Protein AF-A0A3C0T689-F1 (afdb_monomer_lite)

Foldseek 3Di:
DPADVHDDPDDDDDDAADCPPVPQDPQKDQQDGDAFVRRRQQPVVVRDGPVRRVVRVVQVCVQVVVCVVVPDPGRHISPSD

Secondary structure (DSSP, 8-state):
---TT---------------GGG----EETTEE--TTTTT--BTTTTB-HHHHHHHHHHHHHHHHHHHHTT--S-S--TT-

pLDDT: mean 94.69, std 6.09, range [48.25, 98.69]

Sequence (81 aa):
QTLEGGTRVSYGARAVIKGGLQAVPKLTVPGGLMVGDDAGFLNNLKQKGTHTAMKTGMMAAETVFEAVKSGSTGSEELTGY

Structure (mmCIF, N/CA/C/O backbone):
data_AF-A0A3C0T689-F1
#
_entry.id   AF-A0A3C0T689-F1
#
loop_
_atom_site.group_PDB
_atom_site.id
_atom_site.type_symbol
_atom_site.label_atom_id
_atom_site.label_alt_id
_atom_site.label_comp_id
_atom_site.label_asym_id
_atom_site.label_entity_id
_atom_site.label_seq_id
_atom_site.pdbx_PDB_ins_code
_atom_site.Cartn_x
_atom_site.Cartn_y
_atom_site.Cartn_z
_atom_site.occupancy
_atom_site.B_iso_or_equiv
_atom_site.auth_seq_id
_atom_site.auth_comp_id
_atom_site.auth_asym_id
_atom_site.auth_atom_id
_atom_site.pdbx_PDB_model_num
ATOM 1 N N . GLN A 1 1 ? 25.620 0.714 -27.775 1.00 48.25 1 GLN A N 1
ATOM 2 C CA . GLN A 1 1 ? 24.534 0.380 -28.717 1.00 48.25 1 GLN A CA 1
ATOM 3 C C . GLN A 1 1 ? 23.546 -0.471 -27.948 1.00 48.25 1 GLN A C 1
ATOM 5 O O . GLN A 1 1 ? 23.993 -1.427 -27.325 1.00 48.25 1 GLN A O 1
ATOM 10 N N . THR A 1 2 ? 22.261 -0.131 -27.921 1.00 79.88 2 THR A N 1
ATOM 11 C CA . THR A 1 2 ? 21.292 -0.971 -27.208 1.00 79.88 2 THR A CA 1
ATOM 12 C C . THR A 1 2 ? 20.134 -1.289 -28.143 1.00 79.88 2 THR A C 1
ATOM 14 O O . THR A 1 2 ? 19.509 -0.374 -28.671 1.00 79.88 2 THR A O 1
ATOM 17 N N . LEU A 1 3 ? 19.884 -2.594 -28.317 1.00 89.88 3 LEU A N 1
ATOM 18 C CA . LEU A 1 3 ? 18.773 -3.218 -29.055 1.00 89.88 3 LEU A CA 1
ATOM 19 C C . LEU A 1 3 ? 18.808 -3.163 -30.606 1.00 89.88 3 LEU A C 1
ATOM 21 O O . LEU A 1 3 ? 17.747 -3.219 -31.223 1.00 89.88 3 LEU A O 1
ATOM 25 N N . GLU A 1 4 ? 19.976 -3.107 -31.263 1.00 93.50 4 GLU A N 1
ATOM 26 C CA . GLU A 1 4 ? 20.046 -3.250 -32.735 1.00 93.50 4 GLU A CA 1
ATOM 27 C C . GLU A 1 4 ? 19.585 -4.655 -33.176 1.00 93.50 4 GLU A C 1
ATOM 29 O O . GLU A 1 4 ? 19.991 -5.658 -32.594 1.00 93.50 4 GLU A O 1
ATOM 34 N N . GLY A 1 5 ? 18.674 -4.725 -34.155 1.00 94.00 5 GLY A N 1
ATOM 35 C CA . GLY A 1 5 ? 18.025 -5.974 -34.586 1.00 94.00 5 GLY A CA 1
ATOM 36 C C . GLY A 1 5 ? 16.969 -6.536 -33.618 1.00 94.00 5 GLY A C 1
ATOM 37 O O . GLY A 1 5 ? 16.367 -7.570 -33.903 1.00 94.00 5 GLY A O 1
ATOM 38 N N . GLY A 1 6 ? 16.713 -5.875 -32.482 1.00 94.19 6 GLY A N 1
ATOM 39 C CA . GLY A 1 6 ? 15.708 -6.297 -31.505 1.00 94.19 6 GLY A CA 1
ATOM 40 C C . GLY A 1 6 ? 14.274 -5.928 -31.906 1.00 94.19 6 GLY A C 1
ATOM 41 O O . GLY A 1 6 ? 14.034 -4.906 -32.541 1.00 94.19 6 GLY A O 1
ATOM 42 N N . THR A 1 7 ? 13.296 -6.735 -31.478 1.00 94.50 7 THR A N 1
ATOM 43 C CA . THR A 1 7 ? 11.859 -6.450 -31.648 1.00 94.50 7 THR A CA 1
ATOM 44 C C . THR A 1 7 ? 11.208 -6.170 -30.294 1.00 94.50 7 THR A C 1
ATOM 46 O O . THR A 1 7 ? 11.326 -6.963 -29.361 1.00 94.50 7 THR A O 1
ATOM 49 N N . ARG A 1 8 ? 10.496 -5.043 -30.171 1.00 94.50 8 ARG A N 1
ATOM 50 C CA . ARG A 1 8 ? 9.739 -4.692 -28.960 1.00 94.50 8 ARG A CA 1
ATOM 51 C C . ARG A 1 8 ? 8.555 -5.646 -28.780 1.00 94.50 8 ARG A C 1
ATOM 53 O O . ARG A 1 8 ? 7.614 -5.602 -29.567 1.00 94.50 8 ARG A O 1
ATOM 60 N N . VAL A 1 9 ? 8.568 -6.422 -27.698 1.00 97.25 9 VAL A N 1
ATOM 61 C CA . VAL A 1 9 ? 7.519 -7.410 -27.385 1.00 97.25 9 VAL A CA 1
ATOM 62 C C . VAL A 1 9 ? 6.305 -6.831 -26.652 1.00 97.25 9 VAL A C 1
ATOM 64 O O . VAL A 1 9 ? 5.207 -7.360 -26.782 1.00 97.25 9 VAL A O 1
ATOM 67 N N . SER A 1 10 ? 6.466 -5.746 -25.889 1.00 97.25 10 SER A N 1
ATOM 68 C CA . SER A 1 10 ? 5.377 -5.156 -25.103 1.00 97.25 10 SER A CA 1
ATOM 69 C C . SER A 1 10 ? 5.594 -3.668 -24.815 1.00 97.25 10 SER A C 1
ATOM 71 O O . SER A 1 10 ? 6.685 -3.122 -24.992 1.00 97.25 10 SER A O 1
ATOM 73 N N . TYR A 1 11 ? 4.518 -2.996 -24.403 1.00 97.50 11 TYR A N 1
ATOM 74 C CA . TYR A 1 11 ? 4.510 -1.613 -23.933 1.00 97.50 11 TYR A CA 1
ATOM 75 C C . TYR A 1 11 ? 3.427 -1.445 -22.868 1.00 97.50 11 TYR A C 1
ATOM 77 O O . TYR A 1 11 ? 2.348 -2.022 -22.990 1.00 97.50 11 TYR A O 1
ATOM 85 N N . GLY A 1 12 ? 3.712 -0.635 -21.851 1.00 97.06 12 GLY A N 1
ATOM 86 C CA . GLY A 1 12 ? 2.761 -0.296 -20.803 1.00 97.06 12 GLY A CA 1
ATOM 87 C C . GLY A 1 12 ? 3.100 1.036 -20.145 1.00 97.06 12 GLY A C 1
ATOM 88 O O . GLY A 1 12 ? 4.244 1.489 -20.181 1.00 97.06 12 GLY A O 1
ATOM 89 N N . ALA A 1 13 ? 2.085 1.648 -19.542 1.00 97.31 13 ALA A N 1
ATOM 90 C CA . ALA A 1 13 ? 2.197 2.873 -18.767 1.00 97.31 13 ALA A CA 1
ATOM 91 C C . ALA A 1 13 ? 1.260 2.803 -17.554 1.00 97.31 13 ALA A C 1
ATOM 93 O O . ALA A 1 13 ? 0.187 2.204 -17.623 1.00 97.31 13 ALA A O 1
ATOM 94 N N . ARG A 1 14 ? 1.668 3.420 -16.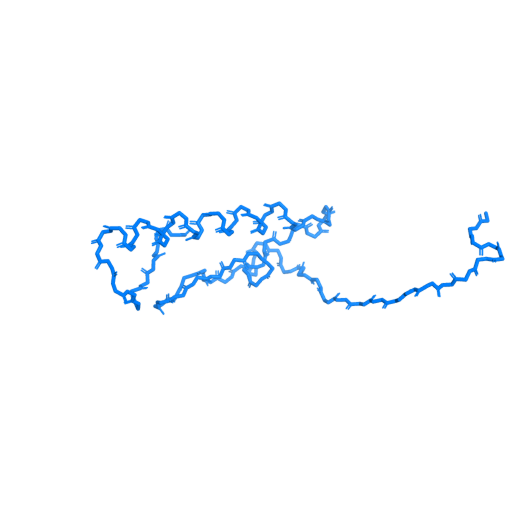442 1.00 95.50 14 ARG A N 1
ATOM 95 C CA . ARG A 1 14 ? 0.865 3.564 -15.222 1.00 95.50 14 ARG A CA 1
ATOM 96 C C . ARG A 1 14 ? 1.227 4.882 -14.547 1.00 95.50 14 ARG A C 1
ATOM 98 O O . ARG A 1 14 ? 2.390 5.284 -14.572 1.00 95.50 14 ARG A O 1
ATOM 105 N N . ALA A 1 15 ? 0.246 5.538 -13.936 1.00 94.50 15 ALA A N 1
ATOM 106 C CA . ALA A 1 15 ? 0.513 6.661 -13.048 1.00 94.50 15 ALA A CA 1
ATOM 107 C C . ALA A 1 15 ? 1.267 6.191 -11.791 1.00 94.50 15 ALA A C 1
ATOM 109 O O . ALA A 1 15 ? 1.093 5.062 -11.330 1.00 94.50 15 ALA A O 1
ATOM 110 N N . VAL A 1 16 ? 2.101 7.067 -11.234 1.00 93.06 16 VAL A N 1
ATOM 111 C CA . VAL A 1 16 ? 2.853 6.809 -10.002 1.00 93.06 16 VAL A CA 1
ATOM 112 C C . VAL A 1 16 ? 2.639 7.942 -9.013 1.00 93.06 16 VAL A C 1
ATOM 114 O O . VAL A 1 16 ? 2.516 9.108 -9.391 1.00 93.06 16 VAL A O 1
ATOM 117 N N . ILE A 1 17 ? 2.602 7.593 -7.733 1.00 93.00 17 ILE A N 1
ATOM 118 C CA . ILE A 1 17 ? 2.343 8.548 -6.665 1.00 93.00 17 ILE A CA 1
ATOM 119 C C . ILE A 1 17 ? 3.622 9.338 -6.383 1.00 93.00 17 ILE A C 1
ATOM 121 O O . ILE A 1 17 ? 4.689 8.782 -6.129 1.00 93.00 17 ILE A O 1
ATOM 125 N N . LYS A 1 18 ? 3.506 10.665 -6.385 1.00 92.06 18 LYS A N 1
ATOM 126 C CA . LYS A 1 18 ? 4.624 11.579 -6.101 1.00 92.06 18 LYS A CA 1
ATOM 127 C C . LYS A 1 18 ? 4.304 12.607 -5.011 1.00 92.06 18 LYS A C 1
ATOM 129 O O . LYS A 1 18 ? 5.123 13.472 -4.721 1.00 92.06 18 LYS A O 1
ATOM 134 N N . GLY A 1 19 ? 3.131 12.494 -4.391 1.00 90.44 19 GLY A N 1
ATOM 135 C CA . GLY A 1 19 ? 2.656 13.437 -3.382 1.00 90.44 19 GLY A CA 1
ATOM 136 C C . GLY A 1 19 ? 3.479 13.452 -2.093 1.00 90.44 19 GLY A C 1
ATOM 137 O O . GLY A 1 19 ? 3.479 14.471 -1.422 1.00 90.44 19 GLY A O 1
ATOM 138 N N . GLY A 1 20 ? 4.215 12.382 -1.771 1.00 86.69 20 GLY A N 1
ATOM 139 C CA . GLY A 1 20 ? 5.025 12.300 -0.552 1.00 86.69 20 GLY A CA 1
ATOM 140 C C . GLY A 1 20 ? 4.188 12.273 0.732 1.00 86.69 20 GLY A C 1
ATOM 141 O O . GLY A 1 20 ? 2.970 12.126 0.688 1.00 86.69 20 GLY A O 1
ATOM 142 N N . LEU A 1 21 ? 4.851 12.426 1.883 1.00 89.81 21 LEU A N 1
ATOM 143 C CA . LEU A 1 21 ? 4.202 12.354 3.199 1.00 89.81 21 LEU A CA 1
ATOM 144 C C . LEU A 1 21 ? 3.123 13.434 3.381 1.00 89.81 21 LEU A C 1
ATOM 146 O O . LEU A 1 21 ? 2.089 13.186 3.985 1.00 89.81 21 LEU A O 1
ATOM 150 N N . GLN A 1 22 ? 3.339 14.615 2.804 1.00 93.25 22 GLN A N 1
ATOM 151 C CA . GLN A 1 22 ? 2.412 15.745 2.848 1.00 93.25 22 GLN A CA 1
ATOM 152 C C . GLN A 1 22 ? 1.076 15.499 2.130 1.00 93.25 22 GLN A C 1
ATOM 154 O O . GLN A 1 22 ? 0.139 16.268 2.319 1.00 93.25 22 GLN A O 1
ATOM 159 N N . ALA A 1 23 ? 0.998 14.468 1.287 1.00 94.88 23 ALA A N 1
ATOM 160 C CA . ALA A 1 23 ? -0.208 14.105 0.551 1.00 94.88 23 ALA A CA 1
ATOM 161 C C . ALA A 1 23 ? -0.880 12.835 1.097 1.00 94.88 23 ALA A C 1
ATOM 163 O O . ALA A 1 23 ? -1.812 12.340 0.466 1.00 94.88 23 ALA A O 1
ATOM 164 N N . VAL A 1 24 ? -0.407 12.288 2.226 1.00 95.00 24 VAL A N 1
ATOM 165 C CA . VAL A 1 24 ? -1.018 11.104 2.846 1.00 95.00 24 VAL A CA 1
ATOM 166 C C . VAL A 1 24 ? -2.380 11.504 3.431 1.00 95.00 24 VAL A C 1
ATOM 168 O O . VAL A 1 24 ? -2.434 12.415 4.263 1.00 95.00 24 VAL A O 1
ATOM 171 N N . PRO A 1 25 ? -3.486 10.873 2.995 1.00 95.62 25 PRO A N 1
ATOM 172 C CA . PRO A 1 25 ? -4.820 11.192 3.485 1.00 95.62 25 PRO A CA 1
ATOM 173 C C . PRO A 1 25 ? -5.073 10.553 4.858 1.00 95.62 25 PRO A C 1
ATOM 175 O O . PRO A 1 25 ? -4.246 9.816 5.396 1.00 95.62 25 PRO A O 1
ATOM 178 N N . LYS A 1 26 ? -6.269 10.779 5.411 1.00 97.00 26 LYS A N 1
ATOM 179 C CA . LYS A 1 26 ? -6.779 9.925 6.488 1.00 97.00 26 LYS A CA 1
ATOM 180 C C . LYS A 1 26 ? -6.883 8.486 5.966 1.00 97.00 26 LYS A C 1
ATOM 182 O O . LYS A 1 26 ? -7.489 8.257 4.923 1.00 97.00 26 LYS A O 1
ATOM 187 N N . LEU A 1 27 ? -6.291 7.540 6.691 1.00 98.00 27 LEU A N 1
ATOM 188 C CA . LEU A 1 27 ? -6.147 6.150 6.243 1.00 98.00 27 LEU A CA 1
ATOM 189 C C . LEU A 1 27 ? -7.333 5.254 6.611 1.00 98.00 27 LEU A C 1
ATOM 191 O O . LEU A 1 27 ? -7.443 4.141 6.100 1.00 98.00 27 LEU A O 1
ATOM 195 N N . THR A 1 28 ? -8.212 5.739 7.483 1.00 98.19 28 THR A N 1
ATOM 196 C CA . THR A 1 28 ? -9.331 4.998 8.060 1.00 98.19 28 THR A CA 1
ATOM 197 C C . THR A 1 28 ? -10.645 5.715 7.779 1.00 98.19 28 THR A C 1
ATOM 199 O O . THR A 1 28 ? -10.747 6.946 7.846 1.00 98.19 28 THR A O 1
ATOM 202 N N . VAL A 1 29 ? -11.673 4.933 7.477 1.00 97.06 29 VAL A N 1
ATOM 203 C CA . VAL A 1 29 ? -13.068 5.370 7.380 1.00 97.06 29 VAL A CA 1
ATOM 204 C C . VAL A 1 29 ? -13.961 4.300 8.017 1.00 97.06 29 VAL A C 1
ATOM 206 O O . VAL A 1 29 ? -13.517 3.160 8.171 1.00 97.06 29 VAL A O 1
ATOM 209 N N . PRO A 1 30 ? -15.211 4.618 8.395 1.00 97.38 30 PRO A N 1
ATOM 210 C CA . PRO A 1 30 ? -16.157 3.604 8.854 1.00 97.38 30 PRO A CA 1
ATOM 211 C C . PRO A 1 30 ? -16.259 2.445 7.849 1.00 97.38 30 PRO A C 1
ATOM 213 O O . PRO A 1 30 ? -16.633 2.649 6.693 1.00 97.38 30 PRO A O 1
ATOM 216 N N . GLY A 1 31 ? -15.863 1.242 8.275 1.00 95.94 31 GLY A N 1
ATOM 217 C CA . GLY A 1 31 ? -15.858 0.032 7.452 1.00 95.94 31 GLY A CA 1
ATOM 218 C C . GLY A 1 31 ? -14.757 -0.062 6.387 1.00 95.94 31 GLY A C 1
ATOM 219 O O . GLY A 1 31 ? -14.842 -0.948 5.539 1.00 95.94 31 GLY A O 1
ATOM 220 N N . GLY A 1 32 ? -13.737 0.808 6.388 1.00 96.69 32 GLY A N 1
ATOM 221 C CA . GLY A 1 32 ? -12.710 0.805 5.339 1.00 96.69 32 GLY A CA 1
ATOM 222 C C . GLY A 1 32 ? -11.330 1.309 5.764 1.00 96.69 32 GLY A C 1
ATOM 223 O O . GLY A 1 32 ? -11.197 2.165 6.638 1.00 96.69 32 GLY A O 1
ATOM 224 N N . LEU A 1 33 ? -10.297 0.791 5.092 1.00 98.12 33 LEU A N 1
ATOM 225 C CA . LEU A 1 33 ? -8.889 1.159 5.274 1.00 98.12 33 LEU A CA 1
ATOM 226 C C . LEU A 1 33 ? -8.224 1.404 3.914 1.00 98.12 33 LEU A C 1
ATOM 228 O O . LEU A 1 33 ? -8.501 0.688 2.952 1.00 98.12 33 LEU A O 1
ATOM 232 N N . MET A 1 34 ? -7.325 2.386 3.839 1.00 97.88 34 MET A N 1
ATOM 233 C CA . MET A 1 34 ? -6.501 2.656 2.654 1.00 97.88 34 MET A CA 1
ATOM 234 C C . MET A 1 34 ? -5.090 2.099 2.836 1.00 97.88 34 MET A C 1
ATOM 236 O O . MET A 1 34 ? -4.438 2.363 3.845 1.00 97.88 34 MET A O 1
ATOM 240 N N . VAL A 1 35 ? -4.578 1.381 1.834 1.00 97.88 35 VAL A N 1
ATOM 241 C CA . VAL A 1 35 ? -3.245 0.750 1.850 1.00 97.88 35 VAL A CA 1
ATOM 242 C C . VAL A 1 35 ? -2.457 1.090 0.579 1.00 97.88 35 VAL A C 1
ATOM 244 O O . VAL A 1 35 ? -3.017 1.533 -0.421 1.00 97.88 35 VAL A O 1
ATOM 247 N N . GLY A 1 36 ? -1.141 0.865 0.593 1.00 96.75 36 GLY A N 1
ATOM 248 C CA . GLY A 1 36 ? -0.293 0.938 -0.600 1.00 96.75 36 GLY A CA 1
ATOM 249 C C . GLY A 1 36 ? -0.313 2.265 -1.354 1.00 96.75 36 GLY A C 1
ATOM 250 O O . GLY A 1 36 ? -0.125 3.326 -0.758 1.00 96.75 36 GLY A O 1
ATOM 251 N N . ASP A 1 37 ? -0.450 2.186 -2.681 1.00 95.38 37 ASP A N 1
ATOM 252 C CA . ASP A 1 37 ? -0.437 3.360 -3.561 1.00 95.38 37 ASP A CA 1
ATOM 253 C C . ASP A 1 37 ? -1.679 4.240 -3.354 1.00 95.38 37 ASP A C 1
ATOM 255 O O . ASP A 1 37 ? -1.552 5.459 -3.430 1.00 95.38 37 ASP A O 1
ATOM 259 N N . ASP A 1 38 ? -2.835 3.660 -3.014 1.00 94.88 38 ASP A N 1
ATOM 260 C CA . ASP A 1 38 ? -4.057 4.426 -2.716 1.00 94.88 38 ASP A CA 1
ATOM 261 C C . ASP A 1 38 ? -3.885 5.278 -1.448 1.00 94.88 38 ASP A C 1
ATOM 263 O O . ASP A 1 38 ? -4.374 6.402 -1.373 1.00 94.88 38 ASP A O 1
ATOM 267 N N . ALA A 1 39 ? -3.113 4.776 -0.479 1.00 95.88 39 ALA A N 1
ATOM 268 C CA . ALA A 1 39 ? -2.701 5.518 0.713 1.00 95.88 39 ALA A CA 1
ATOM 269 C C . ALA A 1 39 ? -1.474 6.428 0.495 1.00 95.88 39 ALA A C 1
ATOM 271 O O . ALA A 1 39 ? -1.094 7.198 1.375 1.00 95.88 39 ALA A O 1
ATOM 272 N N . GLY A 1 40 ? -0.836 6.345 -0.673 1.00 95.75 40 GLY A N 1
ATOM 273 C CA . GLY A 1 40 ? 0.242 7.236 -1.082 1.00 95.75 40 GLY A CA 1
ATOM 274 C C . GLY A 1 40 ? 1.647 6.885 -0.576 1.00 95.75 40 GLY A C 1
ATOM 275 O O . GLY A 1 40 ? 2.533 7.741 -0.586 1.00 95.75 40 GLY A O 1
ATOM 2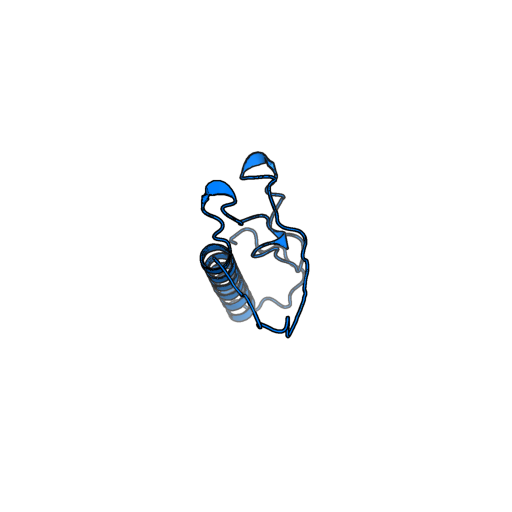76 N N . PHE A 1 41 ? 1.904 5.634 -0.181 1.00 95.38 41 PHE A N 1
ATOM 277 C CA . PHE A 1 41 ? 3.172 5.229 0.451 1.00 95.38 41 PHE A CA 1
ATOM 278 C C . PHE A 1 41 ? 4.322 4.868 -0.514 1.00 95.38 41 PHE A C 1
ATOM 280 O O . PHE A 1 41 ? 5.284 4.194 -0.126 1.00 95.38 41 PHE A O 1
ATOM 287 N N . LEU A 1 42 ? 4.278 5.318 -1.769 1.00 94.31 42 LEU A N 1
ATOM 288 C CA . LEU A 1 42 ? 5.383 5.146 -2.717 1.00 94.31 42 LEU A CA 1
ATOM 289 C C . LEU A 1 42 ? 6.569 6.056 -2.350 1.00 94.31 42 LEU A C 1
ATOM 291 O O . LEU A 1 42 ? 6.471 7.284 -2.374 1.00 94.31 42 LEU A O 1
ATOM 295 N N . ASN A 1 43 ? 7.746 5.468 -2.111 1.00 92.00 43 ASN A N 1
ATOM 296 C CA . ASN A 1 43 ? 8.987 6.234 -2.045 1.00 92.00 43 ASN A CA 1
ATOM 297 C C . ASN A 1 43 ? 9.458 6.577 -3.464 1.00 92.00 43 ASN A C 1
ATOM 299 O O . ASN A 1 43 ? 10.227 5.832 -4.079 1.00 92.00 43 ASN A O 1
ATOM 303 N N . ASN A 1 44 ? 9.003 7.721 -3.975 1.00 87.69 44 ASN A N 1
ATOM 304 C CA . ASN A 1 44 ? 9.316 8.163 -5.332 1.00 87.69 44 ASN A CA 1
ATOM 305 C C . ASN A 1 44 ? 10.818 8.436 -5.557 1.00 87.69 44 ASN A C 1
ATOM 307 O O . ASN A 1 44 ? 11.324 8.155 -6.639 1.00 87.69 44 ASN A O 1
ATOM 311 N N . LEU A 1 45 ? 11.554 8.935 -4.552 1.00 88.94 45 LEU A N 1
ATOM 312 C CA . LEU A 1 45 ? 12.999 9.191 -4.690 1.00 88.94 45 LEU A CA 1
ATOM 313 C C . LEU A 1 45 ? 13.790 7.904 -4.926 1.00 88.94 45 LEU A C 1
ATOM 315 O O . LEU A 1 45 ? 14.772 7.902 -5.661 1.00 88.94 45 LEU A O 1
ATOM 319 N N . LYS A 1 46 ? 13.348 6.804 -4.311 1.00 92.19 46 LYS A N 1
ATOM 320 C CA . LYS A 1 46 ? 13.965 5.487 -4.485 1.00 92.19 46 LYS A CA 1
ATOM 321 C C . LYS A 1 46 ? 13.297 4.656 -5.584 1.00 92.19 46 LYS A C 1
ATOM 323 O O . LYS A 1 46 ? 13.803 3.578 -5.871 1.00 92.19 46 LYS A O 1
ATOM 328 N N . GLN A 1 47 ? 12.181 5.118 -6.158 1.00 90.81 47 GLN A N 1
ATOM 329 C CA . GLN A 1 47 ? 11.280 4.324 -7.007 1.00 90.81 47 GLN A CA 1
ATOM 330 C C . GLN A 1 47 ? 10.917 2.974 -6.361 1.00 90.81 47 GLN A C 1
ATOM 332 O O . GLN A 1 47 ? 10.979 1.917 -6.986 1.00 90.81 47 GLN A O 1
ATOM 337 N N . LYS A 1 48 ? 10.573 2.998 -5.063 1.00 93.38 48 LYS A N 1
ATOM 338 C CA . LYS A 1 48 ? 10.204 1.796 -4.298 1.00 93.38 48 LYS A CA 1
ATOM 339 C C . LYS A 1 48 ? 8.856 1.986 -3.610 1.00 93.38 48 LYS A C 1
ATOM 341 O O . LYS A 1 48 ? 8.753 2.779 -2.679 1.00 93.38 48 LYS A O 1
ATOM 346 N N . GLY A 1 49 ? 7.850 1.225 -4.036 1.00 94.06 49 GLY A N 1
ATOM 347 C CA . GLY A 1 49 ? 6.511 1.204 -3.420 1.00 94.06 49 GLY A CA 1
ATOM 348 C C . GLY A 1 49 ? 6.080 -0.178 -2.939 1.00 94.06 49 GLY A C 1
ATOM 349 O O . GLY A 1 49 ? 5.318 -0.291 -1.993 1.00 94.06 49 GLY A O 1
ATOM 350 N N . THR A 1 50 ? 6.630 -1.255 -3.507 1.00 96.62 50 THR A N 1
ATOM 351 C CA . THR A 1 50 ? 6.171 -2.623 -3.212 1.00 96.62 50 THR A CA 1
ATOM 352 C C . THR A 1 50 ? 6.298 -2.984 -1.733 1.00 96.62 50 THR A C 1
ATOM 354 O O . THR A 1 50 ? 5.347 -3.450 -1.126 1.00 96.62 50 THR A O 1
ATOM 357 N N . HIS A 1 51 ? 7.455 -2.729 -1.122 1.00 97.00 51 HIS A N 1
ATOM 358 C CA . HIS A 1 51 ? 7.689 -3.000 0.301 1.00 97.00 51 HIS A CA 1
ATOM 359 C C . HIS A 1 51 ? 6.759 -2.230 1.255 1.00 97.00 51 HIS A C 1
ATOM 361 O O . HIS A 1 51 ? 6.261 -2.808 2.218 1.00 97.00 51 HIS A O 1
ATOM 367 N N . THR A 1 52 ? 6.490 -0.953 0.984 1.00 95.88 52 THR A N 1
ATOM 368 C CA . THR A 1 52 ? 5.584 -0.134 1.797 1.00 95.88 52 THR A CA 1
ATOM 369 C C . THR A 1 52 ? 4.124 -0.517 1.563 1.00 95.88 52 THR A C 1
ATOM 371 O O . THR A 1 52 ? 3.360 -0.608 2.521 1.00 95.88 52 THR A O 1
ATOM 374 N N . ALA A 1 53 ? 3.747 -0.858 0.329 1.00 97.25 53 ALA A N 1
ATOM 375 C CA . ALA A 1 53 ? 2.433 -1.416 0.020 1.00 97.25 53 ALA A CA 1
ATOM 376 C C . ALA A 1 53 ? 2.186 -2.756 0.720 1.00 97.25 53 ALA A C 1
ATOM 378 O O . ALA A 1 53 ? 1.143 -2.944 1.338 1.00 97.25 53 ALA A O 1
ATOM 379 N N . MET A 1 54 ? 3.173 -3.654 0.719 1.00 98.44 54 MET A N 1
ATOM 380 C CA . MET A 1 54 ? 3.084 -4.901 1.477 1.00 98.44 54 MET A CA 1
ATOM 381 C C . MET A 1 54 ? 2.944 -4.634 2.977 1.00 98.44 54 MET A C 1
ATOM 383 O O . MET A 1 54 ? 2.087 -5.233 3.619 1.00 98.44 54 MET A O 1
ATOM 387 N N . LYS A 1 55 ? 3.752 -3.731 3.554 1.00 98.19 55 LYS A N 1
ATOM 388 C CA . LYS A 1 55 ? 3.704 -3.476 5.002 1.00 98.19 55 LYS A CA 1
ATOM 389 C C . LYS A 1 55 ? 2.380 -2.854 5.446 1.00 98.19 55 LYS A C 1
ATOM 391 O O . LYS A 1 55 ? 1.831 -3.287 6.452 1.00 98.19 55 LYS A O 1
ATOM 396 N N . THR A 1 56 ? 1.860 -1.890 4.693 1.00 98.06 56 THR A N 1
ATOM 397 C CA . THR A 1 56 ? 0.548 -1.279 4.976 1.00 98.06 56 THR A CA 1
ATOM 398 C C . THR A 1 56 ? -0.582 -2.300 4.854 1.00 98.06 56 THR A C 1
ATOM 400 O O . THR A 1 56 ? -1.434 -2.359 5.732 1.00 98.06 56 THR A O 1
ATOM 403 N N . GLY A 1 57 ? -0.533 -3.191 3.857 1.00 98.56 57 GLY A N 1
ATOM 404 C CA . GLY A 1 57 ? -1.469 -4.313 3.747 1.00 98.56 57 GLY A CA 1
ATOM 405 C C . GLY A 1 57 ? -1.405 -5.289 4.929 1.00 98.56 57 GLY A C 1
ATOM 406 O O . GLY A 1 57 ? -2.446 -5.688 5.439 1.00 98.56 57 GLY A O 1
ATOM 407 N N . MET A 1 58 ? -0.203 -5.637 5.403 1.00 98.69 58 MET A N 1
ATOM 408 C CA . MET A 1 58 ? -0.034 -6.489 6.591 1.00 98.69 58 MET A CA 1
ATOM 409 C C . MET A 1 58 ? -0.636 -5.843 7.842 1.00 98.69 58 MET A C 1
ATOM 411 O O . MET A 1 58 ? -1.388 -6.498 8.551 1.00 98.69 58 MET A O 1
ATOM 415 N N . MET A 1 59 ? -0.352 -4.558 8.082 1.00 98.56 59 MET A N 1
ATOM 416 C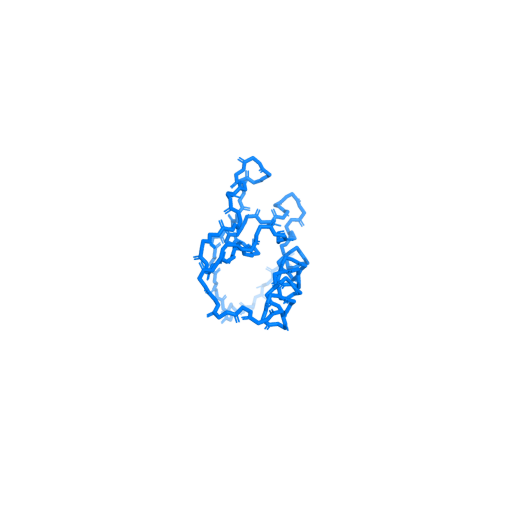 CA . MET A 1 59 ? -0.897 -3.831 9.235 1.00 98.56 59 MET A CA 1
ATOM 417 C C . MET A 1 59 ? -2.424 -3.733 9.172 1.00 98.56 59 MET A C 1
ATOM 419 O O . MET A 1 59 ? -3.092 -3.999 10.164 1.00 98.56 59 MET A O 1
ATOM 423 N N . ALA A 1 60 ? -2.989 -3.430 7.999 1.00 98.38 60 ALA A N 1
ATOM 424 C CA . ALA A 1 60 ? -4.437 -3.414 7.816 1.00 98.38 60 ALA A CA 1
ATOM 425 C C . ALA A 1 60 ? -5.060 -4.791 8.097 1.00 98.38 60 ALA A C 1
ATOM 427 O O . ALA A 1 60 ? -6.091 -4.876 8.761 1.00 98.38 60 ALA A O 1
ATOM 428 N N . ALA A 1 61 ? -4.424 -5.873 7.636 1.00 98.38 61 ALA A N 1
ATOM 429 C CA . ALA A 1 61 ? -4.889 -7.233 7.887 1.00 98.38 61 ALA A CA 1
ATOM 430 C C . ALA A 1 61 ? -4.825 -7.610 9.376 1.00 98.38 61 ALA A C 1
ATOM 432 O O . ALA A 1 61 ? -5.786 -8.176 9.888 1.00 98.38 61 ALA A O 1
ATOM 433 N N . GLU A 1 62 ? -3.734 -7.273 10.072 1.00 98.56 62 GLU A N 1
ATOM 434 C CA . GLU A 1 62 ? -3.586 -7.472 11.521 1.00 98.56 62 GLU A CA 1
ATOM 435 C C . GLU A 1 62 ? -4.702 -6.741 12.291 1.00 98.56 62 GLU A C 1
ATOM 437 O O . GLU A 1 62 ? -5.384 -7.352 13.115 1.00 98.56 62 GLU A O 1
ATOM 442 N N . THR A 1 63 ? -4.959 -5.469 11.962 1.00 98.06 63 THR A N 1
ATOM 443 C CA . THR A 1 63 ? -6.009 -4.665 12.607 1.00 98.06 63 THR A CA 1
ATOM 444 C C . THR A 1 63 ? -7.410 -5.221 12.342 1.00 98.06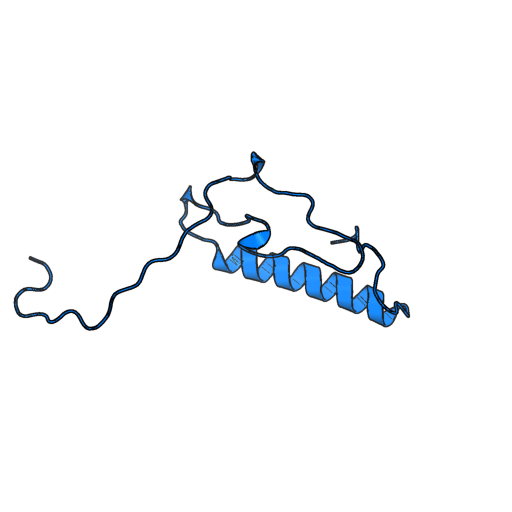 63 THR A C 1
ATOM 446 O O . THR A 1 63 ? -8.203 -5.367 13.273 1.00 98.06 63 THR A O 1
ATOM 449 N N . VAL A 1 64 ? -7.727 -5.567 11.088 1.00 98.00 64 VAL A N 1
ATOM 450 C CA . VAL A 1 64 ? -9.030 -6.156 10.728 1.00 98.00 64 VAL A CA 1
ATOM 451 C C . VAL A 1 64 ? -9.221 -7.507 11.413 1.00 98.00 64 VAL A C 1
ATOM 453 O O . VAL A 1 64 ? -10.307 -7.797 11.910 1.00 98.00 64 VAL A O 1
ATOM 456 N N . PHE A 1 65 ? -8.176 -8.332 11.473 1.00 97.75 65 PHE A N 1
ATOM 457 C CA . PHE A 1 65 ? -8.253 -9.643 12.104 1.00 97.75 65 PHE A CA 1
ATOM 458 C C . PHE A 1 65 ? -8.574 -9.544 13.599 1.00 97.75 65 PHE A C 1
ATOM 460 O O . PHE A 1 65 ? -9.474 -10.240 14.071 1.00 97.75 65 PHE A O 1
ATOM 467 N N . GLU A 1 66 ? -7.901 -8.661 14.341 1.00 97.62 66 GLU A N 1
ATOM 468 C CA . GLU A 1 66 ? -8.195 -8.464 15.766 1.00 97.62 66 GLU A CA 1
ATOM 469 C C . GLU A 1 66 ? -9.594 -7.866 15.994 1.00 97.62 66 GLU A C 1
ATOM 471 O O . GLU A 1 66 ? -10.300 -8.286 16.915 1.00 97.62 66 GLU A O 1
ATOM 476 N N . ALA A 1 67 ? -10.059 -6.969 15.116 1.00 97.50 67 ALA A N 1
ATOM 477 C CA . ALA A 1 67 ? -11.429 -6.459 15.167 1.00 97.50 67 ALA A CA 1
ATOM 478 C C . ALA A 1 67 ? -12.456 -7.591 15.003 1.00 97.50 67 ALA A C 1
ATOM 480 O O . ALA A 1 67 ? -13.322 -7.776 15.858 1.00 97.50 67 ALA A O 1
ATOM 481 N N . VAL A 1 68 ? -12.315 -8.415 13.961 1.00 97.44 68 VAL A N 1
ATOM 482 C CA . VAL A 1 68 ? -13.208 -9.561 13.714 1.00 97.44 68 VAL A CA 1
ATOM 483 C C . VAL A 1 68 ? -13.171 -10.546 14.884 1.00 97.44 68 VAL A C 1
ATOM 485 O O . VAL A 1 68 ? -14.211 -10.988 15.368 1.00 97.44 68 VAL A O 1
ATOM 488 N N . LYS A 1 69 ? -11.978 -10.854 15.395 1.00 97.81 69 LYS A N 1
ATOM 489 C CA . LYS A 1 69 ? -11.785 -11.760 16.533 1.00 97.81 69 LYS A CA 1
ATOM 490 C C . LYS A 1 69 ? -12.421 -11.244 17.828 1.00 97.81 69 LYS A C 1
ATOM 492 O O . LYS A 1 69 ? -12.869 -12.053 18.635 1.00 97.81 69 LYS A O 1
ATOM 497 N N . SER A 1 70 ? -12.495 -9.927 18.018 1.00 96.56 70 SER A N 1
ATOM 498 C CA . SER A 1 70 ? -13.189 -9.300 19.154 1.00 96.56 70 SER A CA 1
ATOM 499 C C . SER A 1 70 ? -14.713 -9.200 18.980 1.00 96.56 70 SER A C 1
ATOM 501 O O . SER A 1 70 ? -15.396 -8.658 19.848 1.00 96.56 70 SER A O 1
ATOM 503 N N . GLY A 1 71 ? -15.264 -9.772 17.904 1.00 96.56 71 GLY A N 1
ATOM 504 C CA . GLY A 1 71 ? -16.703 -9.825 17.649 1.00 96.56 71 GLY A CA 1
ATOM 505 C C . GLY A 1 71 ? -17.234 -8.650 16.833 1.00 96.56 71 GLY A C 1
ATOM 506 O O . GLY A 1 71 ? -18.446 -8.437 16.806 1.00 96.56 71 GLY A O 1
ATOM 507 N N . SER A 1 72 ? -16.357 -7.892 16.167 1.00 95.94 72 SER A N 1
ATOM 508 C CA . SER A 1 72 ? -16.798 -6.905 15.188 1.00 95.94 72 SER A CA 1
ATOM 509 C C . SER A 1 72 ? -17.659 -7.552 14.094 1.00 95.94 72 SER A C 1
ATOM 511 O O . SER A 1 72 ? -17.375 -8.649 13.609 1.00 95.94 72 SER A O 1
ATOM 513 N N . THR A 1 73 ? -18.695 -6.822 13.679 1.00 94.31 73 THR A N 1
ATOM 514 C CA . THR A 1 73 ? -19.541 -7.152 12.521 1.00 94.31 73 THR A CA 1
ATOM 515 C C . THR A 1 73 ? -19.276 -6.229 11.323 1.00 94.31 73 THR A C 1
ATOM 517 O O . THR A 1 73 ? -19.951 -6.336 10.299 1.00 94.31 73 THR A O 1
ATOM 520 N N . GLY A 1 74 ? -18.266 -5.359 11.431 1.00 91.75 74 GLY A N 1
ATOM 521 C CA . GLY A 1 74 ? -17.897 -4.351 10.446 1.00 91.75 74 GLY A CA 1
ATOM 522 C C . GLY A 1 74 ? -18.664 -3.034 10.596 1.00 91.75 74 GLY A C 1
ATOM 523 O O . GLY A 1 74 ? -19.588 -2.893 11.395 1.00 91.75 74 GLY A O 1
ATOM 524 N N . SER A 1 75 ? -18.323 -2.075 9.730 1.00 93.50 75 SER A N 1
ATOM 525 C CA . SER A 1 75 ? -18.815 -0.680 9.701 1.00 93.50 75 SER A CA 1
ATOM 526 C C . SER A 1 75 ? -18.177 0.270 10.714 1.00 93.50 75 SER A C 1
ATOM 528 O O . SER A 1 75 ? -18.241 1.483 10.514 1.00 93.50 75 SER A O 1
ATOM 530 N N . GLU A 1 76 ? -17.530 -0.226 11.767 1.00 95.31 76 GLU A N 1
ATOM 531 C CA . GLU A 1 76 ? -16.728 0.619 12.645 1.00 95.31 76 GLU A CA 1
ATOM 532 C C . GLU A 1 76 ? -15.482 1.159 11.936 1.00 95.31 76 GLU A C 1
ATOM 534 O O . GLU A 1 76 ? -14.987 0.606 10.951 1.00 95.31 76 GLU A O 1
ATOM 539 N N . GLU A 1 77 ? -14.971 2.276 12.440 1.00 97.56 77 GLU A N 1
ATOM 540 C CA . GLU A 1 77 ? -13.707 2.821 11.974 1.00 97.56 77 GLU A CA 1
ATOM 541 C C . GLU A 1 77 ? -12.554 2.244 12.804 1.00 97.56 77 GLU A C 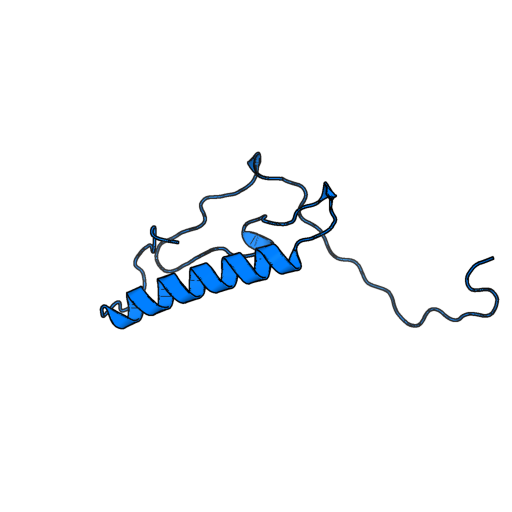1
ATOM 543 O O . GLU A 1 77 ? -12.467 2.475 14.011 1.00 97.56 77 GLU A O 1
ATOM 548 N N . LEU A 1 78 ? -11.647 1.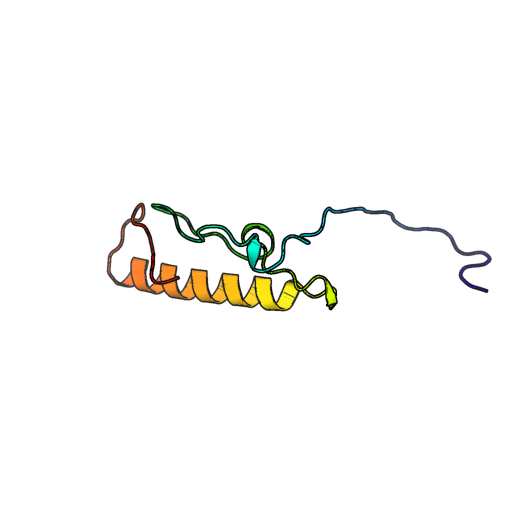514 12.152 1.00 97.38 78 LEU A N 1
ATOM 549 C CA . LEU A 1 78 ? -10.510 0.868 12.809 1.00 97.38 78 LEU A CA 1
ATOM 550 C C . LEU A 1 78 ? -9.313 1.820 12.927 1.00 97.38 78 LEU A C 1
ATOM 552 O O . LEU A 1 78 ? -8.322 1.682 12.220 1.00 97.38 78 LEU A O 1
ATOM 556 N N . THR A 1 79 ? -9.392 2.780 13.849 1.00 96.25 79 THR A N 1
ATOM 557 C CA . THR A 1 79 ? -8.361 3.818 14.074 1.00 96.25 79 THR A CA 1
ATOM 558 C C . THR A 1 79 ? -7.034 3.304 14.648 1.00 96.25 79 THR A C 1
ATOM 560 O O . THR A 1 79 ? -6.098 4.082 14.810 1.00 96.25 79 THR A O 1
ATOM 563 N N . GLY A 1 80 ? -6.951 2.010 14.978 1.00 92.31 80 GLY A N 1
ATOM 564 C CA . GLY A 1 80 ? -5.709 1.339 15.376 1.00 92.31 80 GLY A CA 1
ATOM 565 C C . GLY A 1 80 ? -4.816 0.917 14.203 1.00 92.31 80 GLY A C 1
ATOM 566 O O . GLY A 1 80 ? -3.708 0.443 14.445 1.00 92.31 80 GLY A O 1
ATOM 567 N N . TYR A 1 81 ? -5.303 1.053 12.965 1.00 95.56 81 TYR A N 1
ATOM 568 C CA . TYR A 1 81 ? -4.509 0.956 11.737 1.00 95.56 81 TYR A CA 1
ATOM 569 C C . TYR A 1 81 ? -3.760 2.267 11.474 1.00 95.56 81 TYR A C 1
ATOM 571 O O . TYR A 1 81 ? -2.536 2.190 11.214 1.00 95.56 81 TYR A O 1
#

Radius of gyration: 18.32 Å; chains: 1; bounding box: 44×28×54 Å